Protein AF-G8B1Z5-F1 (afdb_monomer_lite)

InterPro domains:
  IPR001750 NADH:quinone oxidoreductase/Mrp antiporter, transmembrane domain [PF00361] (1-86)
  IPR003945 NADH-quinone oxidoreductase, chain 5-like [PTHR42829] (1-86)

pLDDT: mean 85.44, std 7.28, range [48.06, 93.75]

Sequence (86 aa):
LGYMMLALGMGSYRAALFHLITHAYSKALLFLGSGSIIHSMENLVGYSPDKSQNMVLMGGLTKHVPITKTAFLIGTLSLCGIPPLA

Structure (mmCIF, N/CA/C/O backbone):
data_AF-G8B1Z5-F1
#
_entry.id   AF-G8B1Z5-F1
#
loop_
_atom_site.group_PDB
_atom_site.id
_atom_site.type_symbol
_atom_site.label_atom_id
_atom_site.label_alt_id
_atom_site.label_comp_id
_atom_site.label_asym_id
_atom_site.label_entity_id
_atom_site.label_seq_id
_atom_site.pdbx_PDB_ins_code
_atom_site.Cartn_x
_atom_site.Cartn_y
_atom_site.Cartn_z
_atom_site.occupancy
_atom_site.B_iso_or_equiv
_atom_site.auth_seq_id
_atom_site.auth_comp_id
_atom_site.auth_asym_id
_atom_site.auth_atom_id
_atom_site.pdbx_PDB_model_num
ATOM 1 N N . LEU A 1 1 ? 10.426 -7.374 -3.006 1.00 83.06 1 LEU A N 1
ATOM 2 C CA . LEU A 1 1 ? 11.811 -7.087 -3.459 1.00 83.06 1 LEU A CA 1
ATOM 3 C C . LEU A 1 1 ? 12.389 -8.173 -4.369 1.00 83.06 1 LEU A C 1
ATOM 5 O O . LEU A 1 1 ? 12.815 -7.822 -5.457 1.00 83.06 1 LEU A O 1
ATOM 9 N N . GLY A 1 2 ? 12.378 -9.460 -3.985 1.00 88.56 2 GLY A N 1
ATOM 10 C CA . GLY A 1 2 ? 12.965 -10.542 -4.802 1.00 88.56 2 GLY A CA 1
ATOM 11 C C . GLY A 1 2 ? 12.474 -10.594 -6.259 1.00 88.56 2 GLY A C 1
ATOM 12 O O . GLY A 1 2 ? 13.287 -10.713 -7.167 1.00 88.56 2 GLY A O 1
ATOM 13 N N . TYR A 1 3 ? 11.174 -10.371 -6.490 1.00 84.69 3 TYR A N 1
ATOM 14 C CA . TYR A 1 3 ? 10.591 -10.272 -7.838 1.00 84.69 3 TYR A CA 1
ATOM 15 C C . TYR A 1 3 ? 11.247 -9.186 -8.717 1.00 84.69 3 TYR A C 1
ATOM 17 O O . TYR A 1 3 ? 11.508 -9.406 -9.895 1.00 84.69 3 TYR A O 1
ATOM 25 N N . MET A 1 4 ? 11.596 -8.032 -8.137 1.00 88.25 4 MET A N 1
ATOM 26 C CA . MET A 1 4 ? 12.274 -6.947 -8.859 1.00 88.25 4 MET A CA 1
ATOM 27 C C . MET A 1 4 ? 13.733 -7.277 -9.168 1.00 88.25 4 MET A C 1
ATOM 29 O O . MET A 1 4 ? 14.223 -6.938 -10.241 1.00 88.25 4 MET A O 1
ATOM 33 N N . MET A 1 5 ? 14.423 -7.957 -8.247 1.00 88.06 5 MET A N 1
ATOM 34 C CA . MET A 1 5 ? 15.810 -8.386 -8.461 1.00 88.06 5 MET A CA 1
ATOM 35 C C . MET A 1 5 ? 15.913 -9.417 -9.587 1.00 88.06 5 MET A C 1
ATOM 37 O O . MET A 1 5 ? 16.852 -9.369 -10.375 1.00 88.06 5 MET A O 1
ATOM 41 N N . LEU A 1 6 ? 14.911 -10.289 -9.721 1.00 88.88 6 LEU A N 1
ATOM 42 C CA . LEU A 1 6 ? 14.814 -11.218 -10.844 1.00 88.88 6 LEU A CA 1
ATOM 43 C C . LEU A 1 6 ? 14.646 -10.474 -12.180 1.00 88.88 6 LEU A C 1
ATOM 45 O O . LEU A 1 6 ? 15.354 -10.778 -13.135 1.00 88.88 6 LEU A O 1
ATOM 49 N N . ALA A 1 7 ? 13.788 -9.448 -12.241 1.00 86.00 7 ALA A N 1
ATOM 50 C CA . ALA A 1 7 ? 13.616 -8.631 -13.448 1.00 86.00 7 ALA A CA 1
ATOM 51 C C . ALA A 1 7 ? 14.902 -7.882 -13.854 1.00 86.00 7 ALA A C 1
ATOM 53 O O . ALA A 1 7 ? 15.213 -7.795 -15.044 1.00 86.00 7 ALA A O 1
ATOM 54 N N . LEU A 1 8 ? 15.677 -7.394 -12.876 1.00 87.81 8 LEU A N 1
ATOM 55 C CA . LEU A 1 8 ? 17.010 -6.825 -13.109 1.00 87.81 8 LEU A CA 1
ATOM 56 C C . LEU A 1 8 ? 17.989 -7.880 -13.643 1.00 87.81 8 LEU A C 1
ATOM 58 O O . LEU A 1 8 ? 18.703 -7.608 -14.604 1.00 87.81 8 LEU A O 1
ATOM 62 N N . GLY A 1 9 ? 17.985 -9.089 -13.072 1.00 88.25 9 GLY A N 1
ATOM 63 C CA . GLY A 1 9 ? 18.818 -10.210 -13.523 1.00 88.25 9 GLY A CA 1
ATOM 64 C C . GLY A 1 9 ? 18.502 -10.692 -14.944 1.00 88.25 9 GLY A C 1
ATOM 65 O O . GLY A 1 9 ? 19.389 -11.174 -15.638 1.00 88.25 9 GLY A O 1
ATOM 66 N N . MET A 1 10 ? 17.264 -10.501 -15.409 1.00 90.19 10 MET A N 1
ATOM 67 C CA . MET A 1 10 ? 16.837 -10.778 -16.788 1.00 90.19 10 MET A CA 1
ATOM 68 C C . MET A 1 10 ? 17.106 -9.613 -17.764 1.00 90.19 10 MET A C 1
ATOM 70 O O . MET A 1 10 ? 16.698 -9.679 -18.922 1.00 90.19 10 MET A O 1
ATOM 74 N N . GLY A 1 11 ? 17.754 -8.530 -17.318 1.00 88.06 11 GLY A N 1
ATOM 75 C CA . GLY A 1 11 ? 18.081 -7.361 -18.145 1.00 88.06 11 GLY A CA 1
ATOM 76 C C . GLY A 1 11 ? 16.935 -6.357 -18.342 1.00 88.06 11 GLY A C 1
ATOM 77 O O . GLY A 1 11 ? 17.095 -5.372 -19.062 1.00 88.06 11 GLY A O 1
ATOM 78 N N . SER A 1 12 ? 15.783 -6.546 -17.686 1.00 89.31 12 SER A N 1
ATOM 79 C CA . SER A 1 12 ? 14.614 -5.661 -17.808 1.00 89.31 12 SER A CA 1
ATOM 80 C C . SER A 1 12 ? 14.632 -4.529 -16.772 1.00 89.31 12 SER A C 1
ATOM 82 O O . SER A 1 12 ? 13.772 -4.417 -15.893 1.00 89.31 12 SER A O 1
ATOM 84 N N . TYR A 1 13 ? 15.627 -3.644 -16.880 1.00 85.94 13 TYR A N 1
ATOM 85 C CA . TYR A 1 13 ? 15.829 -2.530 -15.941 1.00 85.94 13 TYR A CA 1
ATOM 86 C C . TYR A 1 13 ? 14.644 -1.569 -15.873 1.00 85.94 13 TYR A C 1
ATOM 88 O O . TYR A 1 13 ? 14.248 -1.131 -14.795 1.00 85.94 13 TYR A O 1
ATOM 96 N N . ARG A 1 14 ? 14.052 -1.253 -17.029 1.00 88.62 14 ARG A N 1
ATOM 97 C CA . ARG A 1 14 ? 12.935 -0.309 -17.116 1.00 88.62 14 ARG A CA 1
ATOM 98 C C . ARG A 1 14 ? 11.713 -0.827 -16.350 1.00 88.62 14 ARG A C 1
ATOM 100 O O . ARG A 1 14 ? 11.143 -0.081 -15.561 1.00 88.62 14 ARG A O 1
ATOM 107 N N . ALA A 1 15 ? 11.349 -2.098 -16.531 1.00 85.88 15 ALA A N 1
ATOM 108 C CA . ALA A 1 15 ? 10.225 -2.702 -15.816 1.00 85.88 15 ALA A CA 1
ATOM 109 C C . ALA A 1 15 ? 10.497 -2.802 -14.307 1.00 85.88 15 ALA A C 1
ATOM 111 O O . ALA A 1 15 ? 9.620 -2.487 -13.505 1.00 85.88 15 ALA A O 1
ATOM 112 N N . ALA A 1 16 ? 11.723 -3.172 -13.921 1.00 88.25 16 ALA A N 1
ATOM 113 C CA . ALA A 1 16 ? 12.117 -3.242 -12.519 1.00 88.25 16 ALA A CA 1
ATOM 114 C C . ALA A 1 16 ? 12.042 -1.874 -11.817 1.00 88.25 16 ALA A C 1
ATOM 116 O O . ALA A 1 16 ? 11.532 -1.796 -10.703 1.00 88.25 16 ALA A O 1
ATOM 117 N N . LEU A 1 17 ? 12.494 -0.796 -12.470 1.00 89.50 17 LEU A N 1
ATOM 118 C CA . LEU A 1 17 ? 12.421 0.565 -11.925 1.00 89.50 17 LEU A CA 1
ATOM 119 C C . LEU A 1 17 ? 10.978 1.065 -11.790 1.00 89.50 17 LEU A C 1
ATOM 121 O O . LEU A 1 17 ? 10.623 1.598 -10.741 1.00 89.50 17 LEU A O 1
ATOM 125 N N . PHE A 1 18 ? 10.131 0.863 -12.806 1.00 89.50 18 PHE A N 1
ATOM 126 C CA . PHE A 1 18 ? 8.717 1.242 -12.708 1.00 89.50 18 PHE A CA 1
ATOM 127 C C . PHE A 1 18 ? 8.002 0.482 -11.586 1.00 89.50 18 PHE A C 1
ATOM 129 O O . PHE A 1 18 ? 7.303 1.098 -10.783 1.00 89.50 18 PHE A O 1
ATOM 136 N N . HIS A 1 19 ? 8.236 -0.829 -11.474 1.00 89.75 19 HIS A N 1
ATOM 137 C CA . HIS A 1 19 ? 7.652 -1.640 -10.407 1.00 89.75 19 HIS A CA 1
ATOM 138 C C . HIS A 1 19 ? 8.202 -1.275 -9.018 1.00 89.75 19 HIS A C 1
ATOM 140 O O . HIS A 1 19 ? 7.479 -1.356 -8.032 1.00 89.75 19 HIS A O 1
ATOM 146 N N . LEU A 1 20 ? 9.463 -0.839 -8.911 1.00 91.50 20 LEU A N 1
ATOM 147 C CA . LEU A 1 20 ? 10.043 -0.379 -7.646 1.00 91.50 20 LEU A CA 1
ATOM 148 C C . LEU A 1 20 ? 9.326 0.860 -7.106 1.00 91.50 20 LEU A C 1
ATOM 150 O O . LEU A 1 20 ? 9.0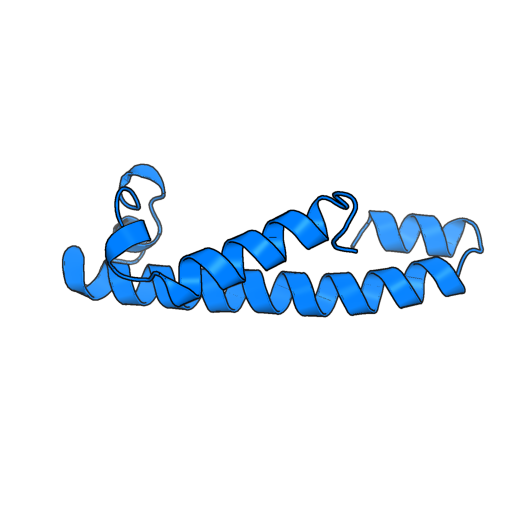36 0.920 -5.910 1.00 91.50 20 LEU A O 1
ATOM 154 N N . ILE A 1 21 ? 9.022 1.823 -7.978 1.00 90.81 21 ILE A N 1
ATOM 155 C CA . ILE A 1 21 ? 8.328 3.058 -7.604 1.00 90.81 21 ILE A CA 1
ATOM 156 C C . ILE A 1 21 ? 6.910 2.741 -7.118 1.00 90.81 21 ILE A C 1
ATOM 158 O O . ILE A 1 21 ? 6.540 3.146 -6.015 1.00 90.81 21 ILE A O 1
ATOM 162 N N . THR A 1 22 ? 6.128 1.978 -7.890 1.00 89.75 22 THR A N 1
ATOM 163 C CA . THR A 1 22 ? 4.755 1.617 -7.494 1.00 89.75 22 THR A CA 1
ATOM 164 C C . THR A 1 22 ? 4.748 0.771 -6.224 1.00 89.75 22 THR A C 1
ATOM 166 O O . THR A 1 22 ? 4.003 1.067 -5.293 1.00 89.75 22 THR A O 1
ATOM 169 N N . HIS A 1 23 ? 5.659 -0.199 -6.108 1.00 89.94 23 HIS A N 1
ATOM 170 C CA . HIS A 1 23 ? 5.827 -0.989 -4.893 1.00 89.94 23 HIS A CA 1
ATOM 171 C C . HIS A 1 23 ? 6.146 -0.116 -3.671 1.00 89.94 23 HIS A C 1
ATOM 173 O O . HIS A 1 23 ? 5.625 -0.384 -2.589 1.00 89.94 23 HIS A O 1
ATOM 179 N N . ALA A 1 24 ? 6.990 0.914 -3.804 1.00 92.56 24 ALA A N 1
ATOM 180 C CA . ALA A 1 24 ? 7.321 1.811 -2.698 1.00 92.56 24 ALA A CA 1
ATOM 181 C C . ALA A 1 24 ? 6.091 2.586 -2.204 1.00 92.56 24 ALA A C 1
ATOM 183 O O . ALA A 1 24 ? 5.819 2.586 -1.002 1.00 92.56 24 ALA A O 1
ATOM 184 N N . TYR A 1 25 ? 5.311 3.174 -3.115 1.00 91.56 25 TYR A N 1
ATOM 185 C CA . TYR A 1 25 ? 4.083 3.887 -2.756 1.00 91.56 25 TYR A CA 1
ATOM 186 C C . TYR A 1 25 ? 3.030 2.961 -2.141 1.00 91.56 25 TYR A C 1
ATOM 188 O O . TYR A 1 25 ? 2.488 3.270 -1.078 1.00 91.56 25 TYR A O 1
ATOM 196 N N . SER A 1 26 ? 2.783 1.799 -2.746 1.00 90.88 26 SER A N 1
ATOM 197 C CA . SER A 1 26 ? 1.785 0.846 -2.249 1.00 90.88 26 SER A CA 1
ATOM 198 C C . SER A 1 26 ? 2.192 0.271 -0.893 1.00 90.88 26 SER A C 1
ATOM 200 O O . SER A 1 26 ? 1.362 0.165 0.007 1.00 90.88 26 SER A O 1
ATOM 202 N N . LYS A 1 27 ? 3.484 -0.009 -0.671 1.00 90.50 27 LYS A N 1
ATOM 203 C CA . LYS A 1 27 ? 3.984 -0.389 0.660 1.00 90.50 27 LYS A CA 1
ATOM 204 C C . LYS A 1 27 ? 3.844 0.740 1.677 1.00 90.50 27 LYS A C 1
ATOM 206 O O . LYS A 1 27 ? 3.406 0.461 2.789 1.00 90.50 27 LYS A O 1
ATOM 211 N N . ALA A 1 28 ? 4.177 1.981 1.323 1.00 93.00 28 ALA A N 1
ATOM 212 C CA . ALA A 1 28 ? 4.028 3.119 2.228 1.00 93.00 28 ALA A CA 1
ATOM 213 C C . ALA A 1 28 ? 2.564 3.308 2.661 1.00 93.00 28 ALA A C 1
ATOM 215 O O . ALA A 1 28 ? 2.294 3.432 3.854 1.00 93.00 28 ALA A O 1
ATOM 216 N N . LEU A 1 29 ? 1.618 3.231 1.718 1.00 92.50 29 LEU A N 1
ATOM 217 C CA . LEU A 1 29 ? 0.181 3.286 2.005 1.00 92.50 29 LEU A CA 1
ATOM 218 C C . LEU A 1 29 ? -0.268 2.166 2.951 1.00 92.50 29 LEU A C 1
ATOM 220 O O . LEU A 1 29 ? -0.994 2.430 3.907 1.00 92.50 29 LEU A O 1
ATOM 224 N N . LEU A 1 30 ? 0.183 0.929 2.724 1.00 92.12 30 LEU A N 1
ATOM 225 C CA . LEU A 1 30 ? -0.172 -0.207 3.577 1.00 92.12 30 LEU A CA 1
ATOM 226 C C . LEU A 1 30 ? 0.399 -0.072 4.992 1.00 92.12 30 LEU A C 1
ATOM 228 O O . LEU A 1 30 ? -0.319 -0.303 5.962 1.00 92.12 30 LEU A O 1
ATOM 232 N N . PHE A 1 31 ? 1.661 0.338 5.135 1.00 93.75 31 PHE A N 1
ATOM 233 C CA . PHE A 1 31 ? 2.270 0.506 6.454 1.00 93.75 31 PHE A CA 1
ATOM 234 C C . PHE A 1 31 ? 1.634 1.658 7.234 1.00 93.75 31 PHE A C 1
ATOM 236 O O . PHE A 1 31 ? 1.242 1.461 8.385 1.00 93.75 31 PHE A O 1
ATOM 243 N N . LEU A 1 32 ? 1.435 2.820 6.609 1.00 92.69 32 LEU A N 1
ATOM 244 C CA . LEU A 1 32 ? 0.755 3.949 7.251 1.00 92.69 32 LEU A CA 1
ATOM 245 C C . LEU A 1 32 ? -0.701 3.612 7.599 1.00 92.69 32 LEU A C 1
ATOM 247 O O . LEU A 1 32 ? -1.163 3.921 8.698 1.00 92.69 32 LEU A O 1
ATOM 251 N N . GLY A 1 33 ? -1.406 2.913 6.705 1.00 90.81 33 GLY A N 1
ATOM 252 C CA . GLY A 1 33 ? -2.761 2.437 6.960 1.00 90.81 33 GLY A CA 1
ATOM 253 C C . GLY A 1 33 ? -2.826 1.457 8.135 1.00 90.81 33 GLY A C 1
ATOM 254 O O . GLY A 1 33 ? -3.671 1.613 9.013 1.00 90.81 33 GLY A O 1
ATOM 255 N N . SER A 1 34 ? -1.892 0.503 8.217 1.00 89.75 34 SER A N 1
ATOM 256 C CA . SER A 1 34 ? -1.796 -0.406 9.368 1.00 89.75 34 SER A CA 1
ATOM 257 C C . SER A 1 34 ? -1.489 0.328 10.674 1.00 89.75 34 SER A C 1
ATOM 259 O O . SER A 1 34 ? -2.096 0.014 11.693 1.00 89.75 34 SER A O 1
ATOM 261 N N . GLY A 1 35 ? -0.633 1.356 10.647 1.00 90.56 35 GLY A N 1
ATOM 262 C CA . GLY A 1 35 ? -0.343 2.188 11.816 1.00 90.56 35 GLY A CA 1
ATOM 263 C C . GLY A 1 35 ? -1.580 2.932 12.321 1.00 90.56 35 GLY A C 1
ATOM 264 O O . GLY A 1 35 ? -1.861 2.925 13.516 1.00 90.56 35 GLY A O 1
ATOM 265 N N . SER A 1 36 ? -2.383 3.490 11.410 1.00 90.50 36 SER A N 1
ATOM 266 C CA . SER A 1 36 ? -3.673 4.110 11.748 1.00 90.50 36 SER A CA 1
ATOM 267 C C . SER A 1 36 ? -4.664 3.111 12.370 1.00 90.50 36 SER A C 1
ATOM 269 O O . SER A 1 36 ? -5.380 3.469 13.308 1.00 90.50 36 SER A O 1
ATOM 271 N N . ILE A 1 37 ? -4.688 1.858 11.899 1.00 89.81 37 ILE A N 1
ATOM 272 C CA . ILE A 1 37 ? -5.525 0.789 12.472 1.00 89.81 37 ILE A CA 1
ATOM 273 C C . ILE A 1 37 ? -5.041 0.405 13.875 1.00 89.81 37 ILE A C 1
ATOM 275 O O . ILE A 1 37 ? -5.859 0.332 14.787 1.00 89.81 37 ILE A O 1
ATOM 279 N N . ILE A 1 38 ? -3.734 0.204 14.069 1.00 90.06 38 ILE A N 1
ATOM 280 C CA . ILE A 1 38 ? -3.148 -0.144 15.375 1.00 90.06 38 ILE A CA 1
ATOM 281 C C . ILE A 1 38 ? -3.422 0.967 16.391 1.00 90.06 38 ILE A C 1
ATOM 283 O O . ILE A 1 38 ? -3.889 0.689 17.491 1.00 90.06 38 ILE A O 1
ATOM 287 N N . HIS A 1 39 ? -3.237 2.226 15.996 1.00 89.06 39 HIS A N 1
ATOM 288 C CA . HIS A 1 39 ? -3.539 3.362 16.861 1.00 89.06 39 HIS A CA 1
ATOM 289 C C . HIS A 1 39 ? -5.034 3.451 17.216 1.00 89.06 39 HIS A C 1
ATOM 291 O O . HIS A 1 39 ? -5.407 3.759 18.344 1.00 89.06 39 HIS A O 1
ATOM 297 N N . SER A 1 40 ? -5.921 3.107 16.277 1.00 86.62 40 SER A N 1
ATOM 298 C CA . SER A 1 40 ? -7.361 3.023 16.558 1.00 86.62 40 SER A CA 1
ATOM 299 C C . SER A 1 40 ? -7.708 1.855 17.493 1.00 86.62 40 SER A C 1
ATOM 301 O O . SER A 1 40 ? -8.626 1.973 18.302 1.00 86.62 40 SER A O 1
ATOM 303 N N . MET A 1 41 ? -6.972 0.742 17.412 1.00 86.44 41 MET A N 1
ATOM 304 C CA . MET A 1 41 ? -7.120 -0.419 18.298 1.00 86.44 41 MET A CA 1
ATOM 305 C C . MET A 1 41 ? -6.674 -0.130 19.733 1.00 86.44 41 MET A C 1
ATOM 307 O O . MET A 1 41 ? -7.295 -0.636 20.667 1.00 86.44 41 MET A O 1
ATOM 311 N N . GLU A 1 42 ? -5.648 0.702 19.927 1.00 86.50 42 GLU A N 1
ATOM 312 C CA . GLU A 1 42 ? -5.197 1.128 21.261 1.00 86.50 42 GLU A CA 1
ATOM 313 C C . GLU A 1 42 ? -6.316 1.821 22.051 1.00 86.50 42 GLU A C 1
ATOM 315 O O . GLU A 1 42 ? -6.458 1.580 23.248 1.00 86.50 42 GLU A O 1
ATOM 320 N N . ASN A 1 43 ? -7.173 2.597 21.377 1.00 82.00 43 ASN A N 1
ATOM 321 C CA . ASN A 1 43 ? -8.328 3.246 22.006 1.00 82.00 43 ASN A CA 1
ATOM 322 C C . ASN A 1 43 ? -9.419 2.254 22.455 1.00 82.00 43 ASN A C 1
ATOM 324 O O . ASN A 1 43 ? -10.180 2.561 23.369 1.00 82.00 43 ASN A O 1
ATOM 328 N N . LEU A 1 44 ? -9.520 1.080 21.818 1.00 81.38 44 LEU A N 1
ATOM 329 C CA . LEU A 1 44 ? -10.540 0.064 22.120 1.00 81.38 44 LEU A CA 1
ATOM 330 C C . LEU A 1 44 ? -10.064 -0.964 23.152 1.00 81.38 44 LEU A C 1
ATOM 332 O O . LEU A 1 44 ? -10.845 -1.407 23.990 1.00 81.38 44 LEU A O 1
ATOM 336 N N . VAL A 1 45 ? -8.798 -1.377 23.068 1.00 78.69 45 VAL A N 1
ATOM 337 C CA . VAL A 1 45 ? -8.247 -2.509 23.834 1.00 78.69 45 VAL A CA 1
ATOM 338 C C . VAL A 1 45 ? -7.334 -2.051 24.984 1.00 78.69 45 VAL A C 1
ATOM 340 O O . VAL A 1 45 ? -6.978 -2.854 25.850 1.00 78.69 45 VAL A O 1
ATOM 343 N N . GLY A 1 46 ? -6.990 -0.761 25.034 1.00 79.62 46 GLY A N 1
ATOM 344 C CA . GLY A 1 46 ? -5.939 -0.229 25.899 1.00 79.62 46 GLY A CA 1
ATOM 345 C C . GLY A 1 46 ? -4.546 -0.516 25.333 1.00 79.62 46 GLY A C 1
ATOM 346 O O . GLY A 1 46 ? -4.378 -1.338 24.429 1.00 79.62 46 GLY A O 1
ATOM 347 N N . TYR A 1 47 ? -3.526 0.172 25.856 1.00 80.62 47 TYR A N 1
ATOM 348 C CA . TYR A 1 47 ? -2.156 0.030 25.361 1.00 80.62 47 TYR A CA 1
ATOM 349 C C . TYR A 1 47 ? -1.596 -1.365 25.680 1.00 80.62 47 TYR A C 1
ATOM 351 O O . TYR A 1 47 ? -1.158 -1.652 26.793 1.00 80.62 47 TYR A O 1
ATOM 359 N N . SER A 1 48 ? -1.645 -2.250 24.688 1.00 86.00 48 SER A N 1
ATOM 360 C CA . SER A 1 48 ? -1.054 -3.584 24.720 1.00 86.00 48 SER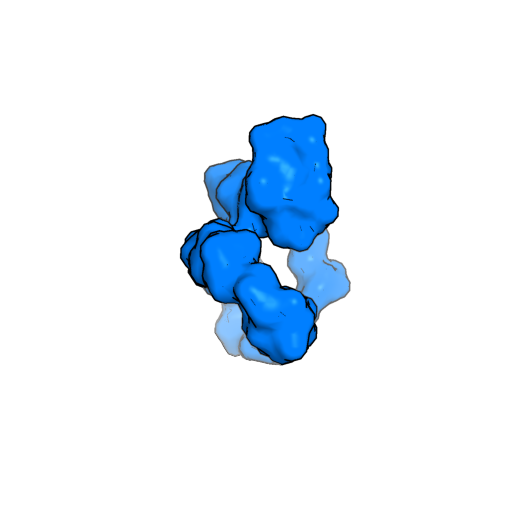 A CA 1
ATOM 361 C C . SER A 1 48 ? -0.687 -3.977 23.286 1.00 86.00 48 SER A C 1
ATOM 363 O O . SER A 1 48 ? -1.596 -4.250 22.499 1.00 86.00 48 SER A O 1
ATOM 365 N N . PRO A 1 49 ? 0.610 -4.000 22.922 1.00 82.19 49 PRO A N 1
ATOM 366 C CA . PRO A 1 49 ? 1.043 -4.233 21.541 1.00 82.19 49 PRO A CA 1
ATOM 367 C C . PRO A 1 49 ? 0.608 -5.608 21.018 1.00 82.19 49 PRO A C 1
ATOM 369 O O . PRO A 1 49 ? 0.131 -5.723 19.891 1.00 82.19 49 PRO A O 1
ATOM 372 N N . ASP A 1 50 ? 0.663 -6.640 21.865 1.00 85.12 50 ASP A N 1
ATOM 373 C CA . ASP A 1 50 ? 0.257 -7.999 21.493 1.00 85.12 50 ASP A CA 1
ATOM 374 C C . ASP A 1 50 ? -1.232 -8.088 21.149 1.00 85.12 50 ASP A C 1
ATOM 376 O O . ASP A 1 50 ? -1.629 -8.850 20.269 1.00 85.12 50 ASP A O 1
ATOM 380 N N . LYS A 1 51 ? -2.077 -7.304 21.832 1.00 82.19 51 LYS A N 1
ATOM 381 C CA . LYS A 1 51 ? -3.520 -7.292 21.574 1.00 82.19 51 LYS A CA 1
ATOM 382 C C . LYS A 1 51 ? -3.896 -6.346 20.439 1.00 82.19 51 LYS A C 1
ATOM 384 O O . LYS A 1 51 ? -4.754 -6.701 19.635 1.00 82.19 51 LYS A O 1
ATOM 389 N N . SER A 1 52 ? -3.267 -5.173 20.354 1.00 83.56 52 SER A N 1
ATOM 390 C CA . SER A 1 52 ? -3.567 -4.178 19.320 1.00 83.56 52 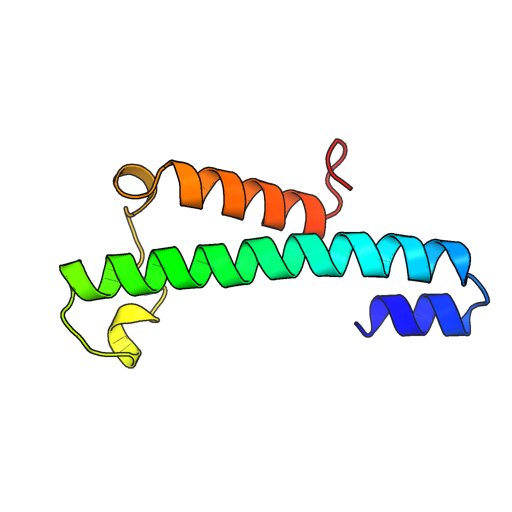SER A CA 1
ATOM 391 C C . SER A 1 52 ? -3.120 -4.622 17.929 1.00 83.56 52 SER A C 1
ATOM 393 O O . SER A 1 52 ? -3.732 -4.188 16.960 1.00 83.56 52 SER A O 1
ATOM 395 N N . GLN A 1 53 ? -2.119 -5.509 17.822 1.00 87.12 53 GLN A N 1
ATOM 396 C CA . GLN A 1 53 ? -1.659 -6.106 16.560 1.00 87.12 53 GLN A CA 1
ATOM 397 C C . GLN A 1 53 ? -2.261 -7.490 16.256 1.00 87.12 53 GLN A C 1
ATOM 399 O O . GLN A 1 53 ? -2.044 -8.030 15.168 1.00 87.12 53 GLN A O 1
ATOM 404 N N . ASN A 1 54 ? -3.036 -8.078 17.173 1.00 88.38 54 ASN A N 1
ATOM 405 C CA . ASN A 1 54 ? -3.668 -9.373 16.939 1.00 88.38 54 ASN A CA 1
ATOM 406 C C . ASN A 1 54 ? -4.820 -9.245 15.928 1.00 88.38 54 ASN A C 1
ATOM 408 O O . ASN A 1 54 ? -5.883 -8.706 16.239 1.00 88.38 54 ASN A O 1
ATOM 412 N N . MET A 1 55 ? -4.634 -9.811 14.732 1.00 86.44 55 MET A N 1
ATOM 413 C CA . MET A 1 55 ? -5.614 -9.757 13.639 1.00 86.44 55 MET A CA 1
ATOM 414 C C . MET A 1 55 ? -6.983 -10.357 13.998 1.00 86.44 55 MET A C 1
ATOM 416 O O . MET A 1 55 ? -7.987 -9.945 13.422 1.00 86.44 55 MET A O 1
ATOM 420 N N . VAL A 1 56 ? -7.057 -11.281 14.964 1.00 86.31 56 VAL A N 1
ATOM 421 C CA . VAL A 1 56 ? -8.329 -11.868 15.432 1.00 86.31 56 VAL A CA 1
ATOM 422 C C . VAL A 1 56 ? -9.211 -10.816 16.114 1.00 86.31 56 VAL A C 1
ATOM 424 O O . VAL A 1 56 ? -10.435 -10.884 16.036 1.00 86.31 56 VAL A O 1
ATOM 427 N N . LEU A 1 57 ? -8.594 -9.817 16.750 1.00 82.44 57 LEU A N 1
ATOM 428 C CA . LEU A 1 57 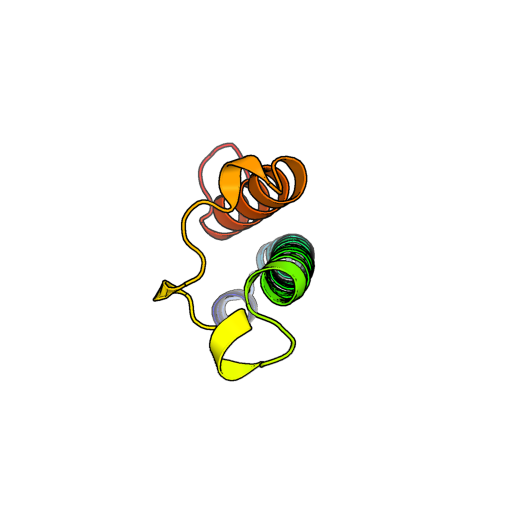? -9.284 -8.745 17.470 1.00 82.44 57 LEU A CA 1
ATOM 429 C C . LEU A 1 57 ? -9.582 -7.526 16.581 1.00 82.44 57 LEU A C 1
ATOM 431 O O . LEU A 1 57 ? -10.347 -6.656 16.981 1.00 82.44 57 LEU A O 1
ATOM 435 N N . MET A 1 58 ? -9.033 -7.469 15.364 1.00 84.88 58 MET A N 1
ATOM 436 C CA . MET A 1 58 ? -9.181 -6.342 14.427 1.00 84.88 58 MET A CA 1
ATOM 437 C C . MET A 1 58 ? -10.475 -6.386 13.583 1.00 84.88 58 MET A C 1
ATOM 439 O O . MET A 1 58 ? -10.565 -5.775 12.513 1.00 84.88 58 MET A O 1
ATOM 443 N N . GLY A 1 59 ? -11.501 -7.112 14.028 1.00 82.88 59 GLY A N 1
ATOM 444 C CA . GLY A 1 59 ? -12.796 -7.174 13.346 1.00 82.88 59 GLY A CA 1
ATOM 445 C C . GLY A 1 59 ? -13.613 -5.884 13.497 1.00 82.88 59 GLY A C 1
ATOM 446 O O . GLY A 1 59 ? -13.563 -5.210 14.518 1.00 82.88 59 GLY A O 1
ATOM 447 N N . GLY A 1 60 ? -14.412 -5.524 12.486 1.00 81.12 60 GLY A N 1
ATOM 448 C CA . GLY A 1 60 ? -15.421 -4.454 12.609 1.00 81.12 60 GLY A CA 1
ATOM 449 C C . GLY A 1 60 ? -14.910 -3.002 12.553 1.00 81.12 60 GLY A C 1
ATOM 450 O O . GLY A 1 60 ? -15.718 -2.071 12.595 1.00 81.12 60 GLY A O 1
ATOM 451 N N . LEU A 1 61 ? -13.604 -2.771 12.368 1.00 80.06 61 LEU A N 1
ATOM 452 C CA . LEU A 1 61 ? -13.033 -1.416 12.248 1.00 80.06 61 LEU A CA 1
ATOM 453 C C . LEU A 1 61 ? -13.427 -0.672 10.964 1.00 80.06 61 LEU A C 1
ATOM 455 O O . LEU A 1 61 ? -13.239 0.538 10.867 1.00 80.06 61 LEU A O 1
ATOM 459 N N . THR A 1 62 ? -14.042 -1.352 9.996 1.00 74.81 62 THR A N 1
ATOM 460 C CA . THR A 1 62 ? -14.451 -0.758 8.713 1.00 74.81 62 THR A CA 1
ATOM 461 C C . THR A 1 62 ? -15.408 0.427 8.854 1.00 74.81 62 THR A C 1
ATOM 463 O O . THR A 1 62 ? -15.394 1.302 7.992 1.00 74.81 62 THR A O 1
ATOM 466 N N . LYS A 1 63 ? -16.215 0.475 9.924 1.00 75.62 63 LYS A N 1
AT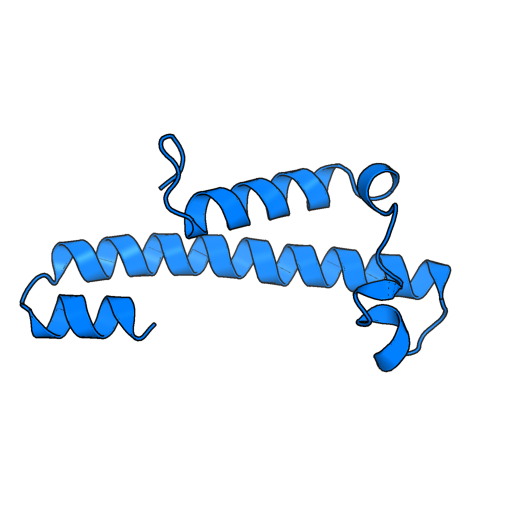OM 467 C CA . LYS A 1 63 ? -17.111 1.606 10.227 1.00 75.62 63 LYS A CA 1
ATOM 468 C C . LYS A 1 63 ? -16.410 2.761 10.950 1.00 75.62 63 LYS A C 1
ATOM 470 O O . LYS A 1 63 ? -16.858 3.893 10.834 1.00 75.62 63 LYS A O 1
ATOM 475 N N . HIS A 1 64 ? -15.330 2.477 11.676 1.00 80.56 64 HIS A N 1
ATOM 476 C CA . HIS A 1 64 ? -14.628 3.449 12.518 1.00 80.56 64 HIS A CA 1
ATOM 477 C C . HIS A 1 64 ? -13.531 4.199 11.751 1.00 80.56 64 HIS A C 1
ATOM 479 O O . HIS A 1 64 ? -13.296 5.373 12.011 1.00 80.56 64 HIS A O 1
ATOM 485 N N . VAL A 1 65 ? -12.893 3.546 10.772 1.00 85.94 65 VAL A N 1
ATOM 486 C CA . VAL A 1 65 ? -11.807 4.127 9.961 1.00 85.94 65 VAL A CA 1
ATOM 487 C C . VAL A 1 65 ? -12.076 4.003 8.450 1.00 85.94 65 VAL A C 1
ATOM 489 O O . VAL A 1 65 ? -11.355 3.302 7.732 1.00 85.94 65 VAL A O 1
ATOM 492 N N . PRO A 1 66 ? -13.120 4.672 7.917 1.00 84.06 66 PRO A N 1
ATOM 493 C CA . PRO A 1 66 ? -13.543 4.502 6.525 1.00 84.06 66 PRO A CA 1
ATOM 494 C C . PRO A 1 66 ? -12.487 4.958 5.504 1.00 84.06 66 PRO A C 1
ATOM 496 O O . PRO A 1 66 ? -12.341 4.319 4.464 1.00 84.06 66 PRO A O 1
ATOM 499 N N . ILE A 1 67 ? -11.721 6.013 5.809 1.00 88.38 67 ILE A N 1
ATOM 500 C CA . ILE A 1 67 ? -10.654 6.538 4.937 1.00 88.38 67 ILE A CA 1
ATOM 501 C C . ILE A 1 67 ? -9.454 5.585 4.927 1.00 88.38 67 ILE A C 1
ATOM 503 O O . ILE A 1 67 ? -8.941 5.226 3.870 1.00 88.38 67 ILE A O 1
ATOM 507 N N . THR A 1 68 ? -9.030 5.117 6.103 1.00 88.62 68 THR A N 1
ATOM 508 C CA . THR A 1 68 ? -7.927 4.156 6.216 1.00 88.62 68 THR A CA 1
ATOM 509 C C . THR A 1 68 ? -8.270 2.849 5.505 1.00 88.62 68 THR A C 1
ATOM 511 O O . THR A 1 68 ? -7.427 2.298 4.805 1.00 88.62 68 THR A O 1
ATOM 514 N N . LYS A 1 69 ? -9.526 2.387 5.597 1.00 87.56 69 LYS A N 1
ATOM 515 C CA . LYS A 1 69 ? -10.017 1.209 4.868 1.00 87.56 69 LYS A CA 1
ATOM 516 C C . LYS A 1 69 ? -9.851 1.365 3.355 1.00 87.56 69 LYS A C 1
ATOM 518 O O . LYS A 1 69 ? -9.348 0.448 2.712 1.00 87.56 69 LYS A O 1
ATOM 523 N N . THR A 1 70 ? -10.305 2.476 2.772 1.00 86.81 70 THR A N 1
ATOM 524 C CA . THR A 1 70 ? -10.232 2.669 1.315 1.00 86.81 70 THR A CA 1
ATOM 525 C C . THR A 1 70 ? -8.792 2.826 0.844 1.00 86.81 70 THR A C 1
ATOM 527 O O . THR A 1 70 ? -8.416 2.183 -0.131 1.00 86.81 70 THR A O 1
ATOM 530 N N . ALA A 1 71 ? -7.966 3.590 1.563 1.00 88.56 71 ALA A N 1
ATOM 531 C CA . ALA A 1 71 ? -6.545 3.740 1.253 1.00 88.56 71 ALA A CA 1
ATOM 532 C C . ALA A 1 71 ? -5.791 2.400 1.331 1.00 88.56 71 ALA A C 1
ATOM 534 O O . ALA A 1 71 ? -5.027 2.064 0.426 1.00 88.56 71 ALA A O 1
ATOM 535 N N . PHE A 1 72 ? -6.051 1.603 2.372 1.00 89.88 72 PHE A N 1
ATOM 536 C CA . PHE A 1 72 ? -5.451 0.280 2.534 1.00 89.88 72 PHE A CA 1
ATOM 537 C C . PHE A 1 72 ? -5.913 -0.685 1.434 1.00 89.88 72 PHE A C 1
ATOM 539 O O . PHE A 1 72 ? -5.088 -1.397 0.873 1.00 89.88 72 PHE A O 1
ATOM 546 N N . LEU A 1 73 ? -7.200 -0.660 1.065 1.00 88.31 73 LEU A N 1
ATOM 547 C CA . LEU A 1 73 ? -7.747 -1.475 -0.024 1.00 88.31 73 LEU A CA 1
ATOM 548 C C . LEU A 1 73 ? -7.150 -1.098 -1.388 1.00 88.31 73 LEU A C 1
ATOM 550 O O . LEU A 1 73 ? -6.812 -1.971 -2.175 1.00 88.31 73 LEU A O 1
ATOM 554 N N . ILE A 1 74 ? -6.991 0.193 -1.683 1.00 88.25 74 ILE A N 1
ATOM 555 C CA . ILE A 1 74 ? -6.341 0.639 -2.924 1.00 88.25 74 ILE A CA 1
ATOM 556 C C . ILE A 1 74 ? -4.875 0.183 -2.942 1.00 88.25 74 ILE A C 1
ATOM 558 O O . ILE A 1 74 ? -4.403 -0.331 -3.956 1.00 88.25 74 ILE A O 1
ATOM 562 N N . GLY A 1 75 ? -4.177 0.304 -1.808 1.00 87.25 75 GLY A N 1
ATOM 563 C CA . GLY A 1 75 ? -2.806 -0.178 -1.651 1.00 87.25 75 GLY A CA 1
ATOM 564 C C . GLY A 1 75 ? -2.669 -1.689 -1.860 1.00 87.25 75 GLY A C 1
ATOM 565 O O . GLY A 1 75 ? -1.719 -2.123 -2.511 1.00 87.25 75 GLY A O 1
ATOM 566 N N . THR A 1 76 ? -3.613 -2.500 -1.365 1.00 87.75 76 THR A N 1
ATOM 567 C CA . THR A 1 76 ? -3.596 -3.955 -1.587 1.00 87.75 76 THR A CA 1
ATOM 568 C C . THR A 1 76 ? -3.927 -4.320 -3.030 1.00 87.75 76 THR A C 1
ATOM 570 O O . THR A 1 76 ? -3.246 -5.168 -3.599 1.00 87.75 76 THR A O 1
ATOM 573 N N . LEU A 1 77 ? -4.923 -3.669 -3.641 1.00 87.00 77 LEU A N 1
ATOM 574 C CA . LEU A 1 77 ? -5.315 -3.918 -5.033 1.00 87.00 77 LEU A CA 1
ATOM 575 C C . LEU A 1 77 ? -4.182 -3.600 -6.016 1.00 87.00 77 LEU A C 1
ATOM 577 O O . LEU A 1 77 ? -3.936 -4.396 -6.921 1.00 87.00 77 LEU A O 1
ATOM 581 N N . SER A 1 78 ? -3.466 -2.492 -5.798 1.00 86.44 78 SER A N 1
ATOM 582 C CA . SER A 1 78 ? -2.257 -2.146 -6.557 1.00 86.44 78 SER A CA 1
ATOM 583 C C . SER A 1 78 ? -1.182 -3.230 -6.418 1.00 86.44 78 SER A C 1
ATOM 585 O O . SER A 1 78 ? -0.648 -3.730 -7.400 1.00 86.44 78 SER A O 1
ATOM 587 N N . LEU A 1 79 ? -0.922 -3.708 -5.197 1.00 83.25 79 LEU A N 1
ATOM 588 C CA . LEU A 1 79 ? 0.103 -4.734 -4.970 1.00 83.25 79 LEU A CA 1
ATOM 589 C C . LEU A 1 79 ? -0.258 -6.102 -5.585 1.00 83.25 79 LEU A C 1
ATOM 591 O O . LEU A 1 79 ? 0.637 -6.866 -5.941 1.00 83.25 79 LEU A O 1
ATOM 595 N N . CYS A 1 80 ? -1.552 -6.408 -5.722 1.00 83.81 80 CYS A N 1
ATOM 596 C CA . CYS A 1 80 ? -2.052 -7.607 -6.399 1.00 83.81 80 CYS A CA 1
ATOM 597 C C . CYS A 1 80 ? -2.032 -7.513 -7.936 1.00 83.81 80 CYS A C 1
ATOM 599 O O . CYS A 1 80 ? -2.242 -8.538 -8.584 1.00 83.81 80 CYS A O 1
ATOM 601 N N . GLY A 1 81 ? -1.800 -6.332 -8.521 1.00 79.75 81 GLY A N 1
ATOM 602 C CA . GLY A 1 81 ? -1.770 -6.132 -9.974 1.00 79.75 81 GLY A CA 1
ATOM 603 C C . GLY A 1 81 ? -3.129 -6.314 -10.661 1.00 79.75 81 GLY A C 1
ATOM 604 O O . GLY A 1 81 ? -3.190 -6.819 -11.783 1.00 79.75 81 GLY A O 1
ATOM 605 N N . ILE A 1 82 ? -4.234 -5.970 -9.985 1.00 80.69 82 ILE A N 1
ATOM 606 C CA . ILE A 1 82 ? -5.591 -6.121 -10.538 1.00 80.69 82 ILE A CA 1
ATOM 607 C C . ILE A 1 82 ? -5.863 -4.996 -11.556 1.00 80.69 82 ILE A C 1
ATOM 609 O O . ILE A 1 82 ? -5.768 -3.828 -11.185 1.00 80.69 82 ILE A O 1
ATOM 613 N N . PRO A 1 83 ? -6.279 -5.301 -12.804 1.00 48.06 83 PRO A N 1
ATOM 614 C CA . PRO A 1 83 ? -6.569 -4.291 -13.832 1.00 48.06 83 PRO A CA 1
ATOM 615 C C . PRO A 1 83 ? -7.816 -3.487 -13.425 1.00 48.06 83 PRO A C 1
ATOM 617 O O . PRO A 1 83 ? -8.929 -3.994 -13.575 1.00 48.06 83 PRO A O 1
ATOM 620 N N . PRO A 1 84 ? -7.671 -2.332 -12.742 1.00 63.84 84 PRO A N 1
ATOM 621 C CA . PRO A 1 84 ? -7.292 -1.013 -13.274 1.00 63.84 84 PRO A CA 1
ATOM 622 C C . PRO A 1 84 ? -6.239 -0.260 -12.415 1.00 63.84 84 PRO A C 1
ATOM 624 O O . PRO A 1 84 ? -6.041 0.944 -12.587 1.00 63.84 84 PRO A O 1
ATOM 627 N N . LEU A 1 85 ? -5.596 -0.944 -11.463 1.00 60.97 85 LEU A N 1
ATOM 628 C CA . LEU A 1 85 ? -4.645 -0.404 -10.487 1.00 60.97 85 LEU A CA 1
ATOM 629 C C . LEU A 1 85 ? -3.311 -1.160 -10.630 1.00 60.97 85 LEU A C 1
ATOM 631 O O . LEU A 1 85 ? -3.284 -2.387 -10.616 1.00 60.97 85 LEU A O 1
ATOM 635 N N . ALA A 1 86 ? -2.231 -0.407 -10.847 1.00 60.19 86 ALA A N 1
ATOM 636 C CA . ALA A 1 86 ? -0.902 -0.901 -11.229 1.00 60.19 86 ALA A CA 1
ATOM 637 C C . ALA A 1 86 ? -0.120 -1.580 -10.101 1.00 60.19 86 ALA A C 1
ATOM 639 O O . ALA A 1 86 ? -0.306 -1.155 -8.938 1.00 60.19 86 ALA A O 1
#

Foldseek 3Di:
DVVLVVCVVVVNPVVSVV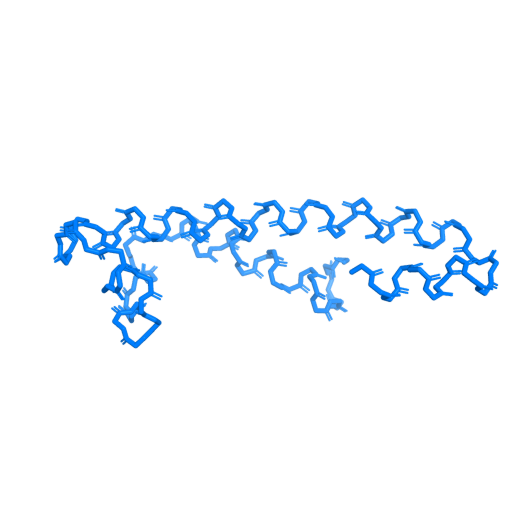VVVLLVVLVVLQVVLLVVQLVVLCVVPPPDNVQSPPPVNSPPCCVVCVPSVVSNVLSVCLVVVPPPHD

Radius of gyration: 16.28 Å; chains: 1; bounding box: 36×18×44 Å

Secondary structure (DSSP, 8-state):
-HHHHHHHHTT-HHHHHHHHHHHHHHHHHHHHHHHHHHHHHHHHH-S-HHHHT-TTT-TTGGGT-HHHHHHHHHHHHHHTT-TT--

Organism: NCBI:txid449197